Protein AF-A0A199V0U7-F1 (afdb_monomer_lite)

pLDDT: mean 72.61, std 18.56, range [36.34, 95.81]

Organism: Ananas comosus (NCBI:txid4615)

Radius of gyration: 37.14 Å; chains: 1; bounding box: 76×77×86 Å

Sequence (152 aa):
LETVIEVEKQAAKDLIREKRKDRALLALKKKKAQEELLKQVDAWLINVEQQVEINAALGEQLSAEDEEAVLAEFENLETELTLQSLPTIPASSVPAEEGAKLLVEKQPEAESQAEEKEDETLDLPDVPTKIPVAAKDSAAKRTEVLEEPLPA

Structure (mmCIF, N/CA/C/O backbone):
data_AF-A0A199V0U7-F1
#
_entry.id   AF-A0A199V0U7-F1
#
loop_
_atom_site.group_PDB
_atom_site.id
_atom_site.type_symbol
_atom_site.label_atom_id
_atom_site.label_alt_id
_atom_site.label_comp_id
_atom_site.label_asym_id
_atom_site.label_entity_id
_atom_site.label_seq_id
_atom_site.pdbx_PDB_ins_code
_atom_site.Cartn_x
_atom_site.Cartn_y
_atom_site.Cartn_z
_atom_site.occupancy
_atom_site.B_iso_or_equiv
_atom_site.auth_seq_id
_atom_site.auth_comp_id
_atom_site.auth_asym_id
_atom_site.auth_atom_id
_atom_site.pdbx_PDB_model_num
ATOM 1 N N . LEU A 1 1 ? 3.232 -7.709 -10.631 1.00 70.75 1 LEU A N 1
ATOM 2 C CA . LEU A 1 1 ? 4.114 -6.665 -11.209 1.00 70.75 1 LEU A CA 1
ATOM 3 C C . LEU A 1 1 ? 5.562 -7.148 -11.313 1.00 70.75 1 LEU A C 1
ATOM 5 O O . LEU A 1 1 ? 6.167 -6.984 -12.361 1.00 70.75 1 LEU A O 1
ATOM 9 N N . GLU A 1 2 ? 6.093 -7.803 -10.278 1.00 79.44 2 GLU A N 1
ATOM 10 C CA . GLU A 1 2 ? 7.460 -8.361 -10.250 1.00 79.44 2 GLU A CA 1
ATOM 11 C C . GLU A 1 2 ? 7.791 -9.283 -11.435 1.00 79.44 2 GLU A C 1
ATOM 13 O O . GLU A 1 2 ? 8.842 -9.158 -12.060 1.00 79.44 2 GLU A O 1
ATOM 18 N N . THR A 1 3 ? 6.859 -10.155 -11.824 1.00 83.50 3 THR A N 1
ATOM 19 C CA . THR A 1 3 ? 7.013 -11.036 -12.993 1.00 83.50 3 THR A CA 1
ATOM 20 C C . THR A 1 3 ? 7.173 -10.260 -14.304 1.00 83.50 3 THR A C 1
ATOM 22 O O . THR A 1 3 ? 7.968 -10.644 -15.160 1.00 83.50 3 THR A O 1
ATOM 25 N N . VAL A 1 4 ? 6.464 -9.138 -14.456 1.00 79.31 4 VAL A N 1
ATOM 26 C CA . VAL A 1 4 ? 6.559 -8.259 -15.633 1.00 79.31 4 VAL A CA 1
ATOM 27 C C . VAL A 1 4 ? 7.908 -7.537 -15.648 1.00 79.31 4 VAL A C 1
ATOM 29 O O . VAL A 1 4 ? 8.549 -7.473 -16.695 1.00 79.31 4 VAL A O 1
ATOM 32 N N . ILE A 1 5 ? 8.393 -7.093 -14.485 1.00 80.50 5 ILE A N 1
ATOM 33 C CA . ILE A 1 5 ? 9.715 -6.468 -14.318 1.00 80.50 5 ILE A CA 1
ATOM 34 C C . ILE A 1 5 ? 10.842 -7.436 -14.716 1.00 80.50 5 ILE A C 1
ATOM 36 O O . ILE A 1 5 ? 11.783 -7.036 -15.411 1.00 80.50 5 ILE A O 1
ATOM 40 N N . GLU A 1 6 ? 10.754 -8.713 -14.328 1.00 84.94 6 GLU A N 1
ATOM 41 C CA . GLU A 1 6 ? 11.764 -9.723 -14.676 1.00 84.94 6 GLU A CA 1
ATOM 42 C C . GLU A 1 6 ? 11.746 -10.047 -16.183 1.00 84.94 6 GLU A C 1
ATOM 44 O O . GLU A 1 6 ? 12.802 -10.129 -16.820 1.00 84.94 6 GLU A O 1
ATOM 49 N N . VAL A 1 7 ? 10.556 -10.131 -16.790 1.00 88.06 7 VAL A N 1
ATOM 50 C CA . VAL A 1 7 ? 10.394 -10.312 -18.244 1.00 88.06 7 VAL A CA 1
ATOM 51 C C . VAL A 1 7 ? 10.939 -9.108 -19.018 1.00 88.06 7 VAL A C 1
ATOM 53 O O . VAL A 1 7 ? 11.677 -9.287 -19.988 1.00 88.06 7 VAL A O 1
ATOM 56 N N . GLU A 1 8 ? 10.656 -7.878 -18.587 1.00 75.25 8 GLU A N 1
ATOM 57 C CA . GLU A 1 8 ? 11.174 -6.664 -19.230 1.00 75.25 8 GLU A CA 1
ATOM 58 C C . GLU A 1 8 ? 12.697 -6.537 -19.102 1.00 75.25 8 GLU A C 1
ATOM 60 O O . GLU A 1 8 ? 13.374 -6.127 -20.050 1.00 75.25 8 GLU A O 1
ATOM 65 N N . LYS A 1 9 ? 13.264 -6.942 -17.961 1.00 83.69 9 LYS A N 1
ATOM 66 C CA . LYS A 1 9 ? 14.715 -7.021 -17.746 1.00 83.69 9 LYS A CA 1
ATOM 67 C C . LYS A 1 9 ? 15.367 -8.021 -18.699 1.00 83.69 9 LYS A C 1
ATOM 69 O O . LYS A 1 9 ? 16.428 -7.725 -19.252 1.00 83.69 9 LYS A O 1
ATOM 74 N N . GLN A 1 10 ? 14.753 -9.184 -18.906 1.00 83.44 10 GLN A N 1
ATOM 75 C CA . GLN A 1 10 ? 15.272 -10.189 -19.830 1.00 83.44 10 GLN A CA 1
ATOM 76 C C . GLN A 1 10 ? 15.135 -9.736 -21.292 1.00 83.44 10 GLN A C 1
ATOM 78 O O . GLN A 1 10 ? 16.114 -9.774 -22.036 1.00 83.44 10 GLN A O 1
ATOM 83 N N . ALA A 1 11 ? 13.990 -9.162 -21.667 1.00 81.25 11 ALA A N 1
ATOM 84 C CA . ALA A 1 11 ? 13.781 -8.570 -22.987 1.00 81.25 11 ALA A CA 1
ATOM 85 C C . ALA A 1 11 ? 14.794 -7.451 -23.291 1.00 81.25 11 ALA A C 1
ATOM 87 O O . ALA A 1 11 ? 15.330 -7.374 -24.397 1.00 81.25 11 ALA A O 1
ATOM 88 N N . ALA A 1 12 ? 15.119 -6.603 -22.309 1.00 75.31 12 ALA A N 1
ATOM 89 C CA . ALA A 1 12 ? 16.146 -5.576 -22.463 1.00 75.31 12 ALA A CA 1
ATOM 90 C C . ALA A 1 12 ? 17.543 -6.179 -22.707 1.00 75.31 12 ALA A C 1
ATOM 92 O O . ALA A 1 12 ? 18.278 -5.678 -23.559 1.00 75.31 12 ALA A O 1
ATOM 93 N N . LYS A 1 13 ? 17.907 -7.268 -22.011 1.00 83.88 13 LYS A N 1
ATOM 94 C CA . LYS A 1 13 ? 19.183 -7.978 -22.230 1.00 83.88 13 LYS A CA 1
ATOM 95 C C . LYS A 1 13 ? 19.278 -8.562 -23.640 1.00 83.88 13 LYS A C 1
ATOM 97 O O . LYS A 1 13 ? 20.326 -8.445 -24.278 1.00 83.88 13 LYS A O 1
ATOM 102 N N . ASP A 1 14 ? 18.195 -9.145 -24.138 1.00 84.81 14 ASP A N 1
ATOM 103 C CA . ASP A 1 14 ? 18.176 -9.760 -25.466 1.00 84.81 14 ASP A CA 1
ATOM 104 C C . ASP A 1 14 ? 18.198 -8.699 -26.580 1.00 84.81 14 ASP A C 1
ATOM 106 O O . ASP A 1 14 ? 18.963 -8.819 -27.537 1.00 84.81 14 ASP A O 1
ATOM 110 N N . LEU A 1 15 ? 17.524 -7.560 -26.388 1.00 80.38 15 LEU A N 1
ATOM 111 C CA . LEU A 1 15 ? 17.605 -6.413 -27.303 1.00 80.38 15 LEU A CA 1
ATOM 112 C C . LEU A 1 15 ? 19.010 -5.786 -27.374 1.00 80.38 15 LEU A C 1
ATOM 114 O O . LEU A 1 15 ? 19.402 -5.267 -28.424 1.00 80.38 15 LEU A O 1
ATOM 118 N N . ILE A 1 16 ? 19.791 -5.845 -26.289 1.00 78.50 16 ILE A N 1
ATOM 119 C CA . ILE A 1 16 ? 21.201 -5.423 -26.289 1.00 78.50 16 ILE A CA 1
ATOM 120 C C . ILE A 1 16 ? 22.058 -6.400 -27.107 1.00 78.50 16 ILE A C 1
ATOM 122 O O . ILE A 1 16 ? 22.893 -5.944 -27.893 1.00 78.50 16 ILE A O 1
ATOM 126 N N . ARG A 1 17 ? 21.827 -7.718 -26.991 1.00 83.06 17 ARG A N 1
ATOM 127 C CA . ARG A 1 17 ? 22.495 -8.730 -27.838 1.00 83.06 17 ARG A CA 1
ATOM 128 C C . ARG A 1 17 ? 22.165 -8.551 -29.318 1.00 83.06 17 ARG A C 1
ATOM 130 O O . ARG A 1 17 ? 23.056 -8.669 -30.153 1.00 83.06 17 ARG A O 1
ATOM 137 N N . GLU A 1 18 ? 20.926 -8.179 -29.632 1.00 83.69 18 GLU A N 1
ATOM 138 C CA . GLU A 1 18 ? 20.470 -7.868 -30.995 1.00 83.69 18 GLU A CA 1
ATOM 139 C C . GLU A 1 18 ? 20.993 -6.518 -31.537 1.00 83.69 18 GLU A C 1
ATOM 141 O O . GLU A 1 18 ? 20.657 -6.135 -32.656 1.00 83.69 18 GLU A O 1
ATOM 146 N N . LYS A 1 19 ? 21.811 -5.771 -30.775 1.00 80.50 19 LYS A N 1
ATOM 147 C CA . LYS A 1 19 ? 22.300 -4.410 -31.095 1.00 80.50 19 LYS A CA 1
ATOM 148 C C . LYS A 1 19 ? 21.192 -3.353 -31.260 1.00 80.50 19 LYS A C 1
ATOM 150 O O . LYS A 1 19 ? 21.442 -2.269 -31.787 1.00 80.50 19 LYS A O 1
ATOM 155 N N . ARG A 1 20 ? 19.983 -3.599 -30.744 1.00 82.81 20 ARG A N 1
ATOM 156 C CA . ARG A 1 20 ? 18.811 -2.705 -30.839 1.00 82.81 20 ARG A CA 1
ATOM 157 C C . ARG A 1 20 ? 18.706 -1.795 -29.619 1.00 82.81 20 ARG A C 1
ATOM 159 O O . ARG A 1 20 ? 17.757 -1.867 -28.834 1.00 82.81 20 ARG A O 1
ATOM 166 N N . LYS A 1 21 ? 19.707 -0.928 -29.468 1.00 81.12 21 LYS A N 1
ATOM 167 C CA . LYS A 1 21 ? 19.908 -0.077 -28.283 1.00 81.12 21 LYS A CA 1
ATOM 168 C C . LYS A 1 21 ? 18.691 0.788 -27.934 1.00 81.12 21 LYS A C 1
ATOM 170 O O . LYS A 1 21 ? 18.335 0.863 -26.762 1.00 81.12 21 LYS A O 1
ATOM 175 N N . ASP A 1 22 ? 18.000 1.352 -28.923 1.00 84.12 22 ASP A N 1
ATOM 176 C CA . ASP A 1 22 ? 16.840 2.224 -28.677 1.00 84.12 22 ASP A CA 1
ATOM 177 C C . ASP A 1 22 ? 15.661 1.473 -28.047 1.00 84.12 22 ASP A C 1
ATOM 179 O O . ASP A 1 22 ? 14.992 1.981 -27.145 1.00 84.12 22 ASP A O 1
ATOM 183 N N . ARG A 1 23 ? 15.435 0.219 -28.462 1.00 84.00 23 ARG A N 1
ATOM 184 C CA . ARG A 1 23 ? 14.397 -0.631 -27.864 1.00 84.00 23 ARG A CA 1
ATOM 185 C C . ARG A 1 23 ? 14.782 -1.097 -26.466 1.00 84.00 23 ARG A C 1
ATOM 187 O O . ARG A 1 23 ? 13.919 -1.124 -25.593 1.00 84.00 23 ARG A O 1
ATOM 194 N N . ALA A 1 24 ? 16.055 -1.420 -26.239 1.00 83.06 24 ALA A N 1
ATOM 195 C CA . ALA A 1 24 ? 16.544 -1.763 -24.906 1.00 83.06 24 ALA A CA 1
ATOM 196 C C . ALA A 1 24 ? 16.390 -0.586 -23.928 1.00 83.06 24 ALA A C 1
ATOM 198 O O . ALA A 1 24 ? 15.918 -0.771 -22.810 1.00 83.06 24 ALA A O 1
ATOM 199 N N . LEU A 1 25 ? 16.706 0.640 -24.362 1.00 87.31 25 LEU A N 1
ATOM 200 C CA . LEU A 1 25 ? 16.496 1.849 -23.561 1.00 87.31 25 LEU A CA 1
ATOM 201 C C . LEU A 1 25 ? 15.018 2.082 -23.240 1.00 87.31 25 LEU A C 1
ATOM 203 O O . LEU A 1 25 ? 14.690 2.457 -22.115 1.00 87.31 25 LEU A O 1
ATOM 207 N N . LEU A 1 26 ? 14.119 1.846 -24.198 1.00 89.69 26 LEU A N 1
ATOM 208 C CA . LEU A 1 26 ? 12.682 1.953 -23.958 1.00 89.69 26 LEU A CA 1
ATOM 209 C C . LEU A 1 26 ? 12.194 0.909 -22.941 1.00 89.69 26 LEU A C 1
ATOM 211 O O . LEU A 1 26 ? 11.426 1.254 -22.047 1.00 89.69 26 LEU A O 1
ATOM 215 N N . ALA A 1 27 ? 12.668 -0.336 -23.043 1.00 84.19 27 ALA A N 1
ATOM 216 C CA . ALA A 1 27 ? 12.353 -1.396 -22.086 1.00 84.19 27 ALA A CA 1
ATOM 217 C C . ALA A 1 27 ? 12.857 -1.059 -20.672 1.00 84.19 27 ALA A C 1
ATOM 219 O O . ALA A 1 27 ? 12.112 -1.182 -19.708 1.00 84.19 27 ALA A O 1
ATOM 220 N N . LEU A 1 28 ? 14.079 -0.531 -20.539 1.00 88.00 28 LEU A N 1
ATOM 221 C CA . LEU A 1 28 ? 14.618 -0.106 -19.241 1.00 88.00 28 LEU A CA 1
ATOM 222 C C . LEU A 1 28 ? 13.846 1.071 -18.628 1.00 88.00 28 LEU A C 1
ATOM 224 O O . LEU A 1 28 ? 13.653 1.112 -17.414 1.00 88.00 28 LEU A O 1
ATOM 228 N N . LYS A 1 29 ? 13.379 2.023 -19.446 1.00 90.50 29 LYS A N 1
ATOM 229 C CA . LYS A 1 29 ? 12.527 3.128 -18.973 1.00 90.50 29 LYS A CA 1
ATOM 230 C C . LYS A 1 29 ? 11.174 2.625 -18.466 1.00 90.50 29 LYS A C 1
ATOM 232 O O . LYS A 1 29 ? 10.722 3.089 -17.423 1.00 90.50 29 LYS A O 1
ATOM 237 N N . LYS A 1 30 ? 10.554 1.675 -19.177 1.00 90.88 30 LYS A N 1
ATOM 238 C CA . LYS A 1 30 ? 9.304 1.027 -18.746 1.00 90.88 30 LYS A CA 1
ATOM 239 C C . LYS A 1 30 ? 9.490 0.266 -17.437 1.00 90.88 30 LYS A C 1
ATOM 241 O O . LYS A 1 30 ? 8.732 0.513 -16.504 1.00 90.88 30 LYS A O 1
ATOM 246 N N . LYS A 1 31 ? 10.569 -0.514 -17.333 1.00 90.38 31 LYS A N 1
ATOM 247 C CA . LYS A 1 31 ? 10.947 -1.217 -16.107 1.00 90.38 31 LYS A CA 1
ATOM 248 C C . LYS A 1 31 ? 11.068 -0.257 -14.925 1.00 90.38 31 LYS A C 1
ATOM 250 O O . LYS A 1 31 ? 10.462 -0.492 -13.890 1.00 90.38 31 LYS A O 1
ATOM 255 N N . LYS A 1 32 ? 11.787 0.859 -15.092 1.00 91.50 32 LYS A N 1
ATOM 256 C CA . LYS A 1 32 ? 11.946 1.862 -14.028 1.00 91.50 32 LYS A CA 1
ATOM 257 C C . LYS A 1 32 ? 10.606 2.461 -13.582 1.00 91.50 32 LYS A C 1
ATOM 259 O O . LYS A 1 32 ? 10.405 2.673 -12.393 1.00 91.50 32 LYS A O 1
ATOM 264 N N . ALA A 1 33 ? 9.699 2.744 -14.518 1.00 91.06 33 ALA A N 1
ATOM 265 C CA . ALA A 1 33 ? 8.371 3.260 -14.187 1.00 91.06 33 ALA A CA 1
ATOM 266 C C . ALA A 1 33 ? 7.516 2.220 -13.441 1.00 91.06 33 ALA A C 1
ATOM 268 O O . ALA A 1 33 ? 6.813 2.573 -12.501 1.00 91.06 33 ALA A O 1
ATOM 269 N N . GLN A 1 34 ? 7.604 0.944 -13.824 1.00 91.88 34 GLN A N 1
ATOM 270 C CA . GLN A 1 34 ? 6.911 -0.145 -13.128 1.00 91.88 34 GLN A CA 1
ATOM 271 C C . GLN A 1 34 ? 7.483 -0.409 -11.735 1.00 91.88 34 GLN A C 1
ATOM 273 O O . GLN A 1 34 ? 6.714 -0.653 -10.816 1.00 91.88 34 GLN A O 1
ATOM 278 N N . GLU A 1 35 ? 8.803 -0.325 -11.558 1.00 91.62 35 GLU A N 1
ATOM 279 C CA . GLU A 1 35 ? 9.443 -0.413 -10.238 1.00 91.62 35 GLU A CA 1
ATOM 280 C C . GLU A 1 35 ? 8.995 0.727 -9.318 1.00 91.62 35 GLU A C 1
ATOM 282 O O . GLU A 1 35 ? 8.784 0.511 -8.131 1.00 91.62 35 GLU A O 1
ATOM 287 N N . GLU A 1 36 ? 8.819 1.934 -9.854 1.00 94.06 36 GLU A N 1
ATOM 288 C CA . GLU A 1 36 ? 8.314 3.058 -9.065 1.00 94.06 36 GLU A CA 1
ATOM 289 C C . GLU A 1 36 ? 6.834 2.890 -8.700 1.00 94.06 36 GLU A C 1
ATOM 291 O O . GLU A 1 36 ? 6.451 3.140 -7.560 1.00 94.06 36 GLU A O 1
ATOM 296 N N . LEU A 1 37 ? 6.015 2.399 -9.634 1.00 94.88 37 LEU A N 1
ATOM 297 C CA . LEU A 1 37 ? 4.623 2.056 -9.350 1.00 94.88 37 LEU A CA 1
ATOM 298 C C . LEU A 1 37 ? 4.518 0.949 -8.292 1.00 94.88 37 LEU A C 1
ATOM 300 O O . LEU A 1 37 ? 3.651 1.026 -7.429 1.00 94.88 37 LEU A O 1
ATOM 304 N N . LEU A 1 38 ? 5.404 -0.052 -8.330 1.00 93.31 38 LEU A N 1
ATOM 305 C CA . LEU A 1 38 ? 5.428 -1.127 -7.337 1.00 93.31 38 LEU A CA 1
ATOM 306 C C . LEU A 1 38 ? 5.623 -0.573 -5.924 1.00 93.31 38 LEU A C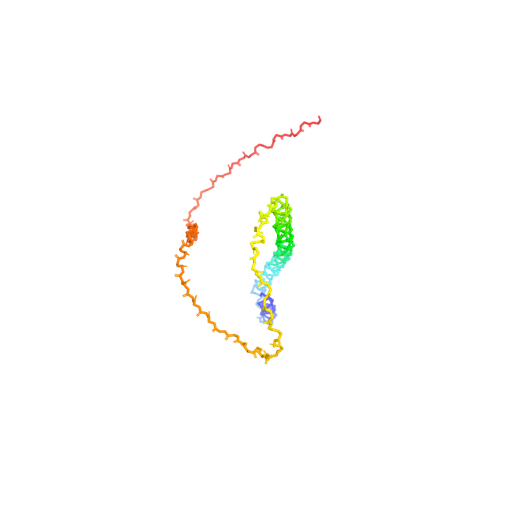 1
ATOM 308 O O . LEU A 1 38 ? 4.831 -0.887 -5.050 1.00 93.31 38 LEU A O 1
ATOM 312 N N . LYS A 1 39 ? 6.579 0.343 -5.729 1.00 94.56 39 LYS A N 1
ATOM 313 C CA . LYS A 1 39 ? 6.792 0.983 -4.420 1.00 94.56 39 LYS A CA 1
ATOM 314 C C . LYS A 1 39 ? 5.569 1.747 -3.922 1.00 94.56 39 LYS A C 1
ATOM 316 O O . LYS A 1 39 ? 5.317 1.781 -2.723 1.00 94.56 39 LYS A O 1
ATOM 321 N N . GLN A 1 40 ? 4.840 2.406 -4.823 1.00 93.75 40 GLN A N 1
ATOM 322 C CA . GLN A 1 40 ? 3.610 3.108 -4.454 1.00 93.75 40 GLN A CA 1
ATOM 323 C C . GLN A 1 40 ? 2.536 2.119 -4.004 1.00 93.75 40 GLN A C 1
ATOM 325 O O . GLN A 1 40 ? 1.884 2.360 -2.994 1.00 93.75 40 GLN A O 1
ATOM 330 N N . VAL A 1 41 ? 2.394 0.997 -4.716 1.00 94.81 41 VAL A N 1
ATOM 331 C CA . VAL A 1 41 ? 1.490 -0.090 -4.323 1.00 94.81 41 VAL A CA 1
ATOM 332 C C . VAL A 1 41 ? 1.899 -0.677 -2.972 1.00 94.81 41 VAL A C 1
ATOM 334 O O . VAL A 1 41 ? 1.030 -0.841 -2.125 1.00 94.81 41 VAL A O 1
ATOM 337 N N . ASP A 1 42 ? 3.189 -0.913 -2.731 1.00 94.00 42 ASP A N 1
ATOM 338 C CA . ASP A 1 42 ? 3.687 -1.426 -1.448 1.00 94.00 42 ASP A CA 1
ATOM 339 C C . ASP A 1 42 ? 3.373 -0.455 -0.298 1.00 94.00 42 ASP A C 1
ATOM 341 O O . ASP A 1 42 ? 2.878 -0.861 0.749 1.00 94.00 42 ASP A O 1
ATOM 345 N N . ALA A 1 43 ? 3.586 0.849 -0.506 1.00 95.81 43 ALA A N 1
ATOM 346 C CA . ALA A 1 43 ? 3.233 1.868 0.480 1.00 95.81 43 ALA A CA 1
ATOM 347 C C . ALA A 1 43 ? 1.720 1.914 0.751 1.00 95.81 43 ALA A C 1
ATOM 349 O O . ALA A 1 43 ? 1.294 2.088 1.891 1.00 95.81 43 ALA A O 1
ATOM 350 N N . TRP A 1 44 ? 0.896 1.754 -0.287 1.00 94.94 44 TRP A N 1
ATOM 351 C CA . TRP A 1 44 ? -0.557 1.700 -0.129 1.00 94.94 44 TRP A CA 1
ATOM 352 C C . TRP A 1 44 ? -1.000 0.444 0.613 1.00 94.94 44 TRP A C 1
ATOM 354 O O . TRP A 1 44 ? -1.905 0.527 1.434 1.00 94.94 44 TRP A O 1
ATOM 364 N N . LEU A 1 45 ? -0.359 -0.694 0.353 1.00 94.44 45 LEU A N 1
ATOM 365 C CA . LEU A 1 45 ? -0.661 -1.959 1.010 1.00 94.44 45 LEU A CA 1
ATOM 366 C C . LEU A 1 45 ? -0.387 -1.872 2.515 1.00 94.44 45 LEU A C 1
ATOM 368 O O . LEU A 1 45 ? -1.269 -2.206 3.297 1.00 94.44 45 LEU A O 1
ATOM 372 N N . ILE A 1 46 ? 0.749 -1.286 2.909 1.00 94.69 46 ILE A N 1
ATOM 373 C CA . ILE A 1 46 ? 1.066 -1.006 4.319 1.00 94.69 46 ILE A CA 1
ATOM 374 C C . ILE A 1 46 ? 0.000 -0.106 4.960 1.00 94.69 46 ILE A C 1
ATOM 376 O O . ILE A 1 46 ? -0.465 -0.383 6.061 1.00 94.69 46 ILE A O 1
ATOM 380 N N . ASN A 1 47 ? -0.418 0.963 4.278 1.00 95.00 47 ASN A N 1
ATOM 381 C CA . ASN A 1 47 ? -1.441 1.865 4.814 1.00 95.00 47 ASN A CA 1
ATOM 382 C C . ASN A 1 47 ? -2.799 1.164 4.985 1.00 95.00 47 ASN A C 1
ATOM 384 O O . ASN A 1 47 ? -3.508 1.415 5.956 1.00 95.00 47 ASN A O 1
ATOM 388 N N . VAL A 1 48 ? -3.175 0.299 4.039 1.00 95.31 48 VAL A N 1
ATOM 389 C CA . VAL A 1 48 ? -4.414 -0.485 4.121 1.00 95.31 48 VAL A CA 1
ATOM 390 C C . VAL A 1 48 ? -4.340 -1.485 5.271 1.00 95.31 48 VAL A C 1
ATOM 392 O O . VAL A 1 48 ? -5.297 -1.579 6.033 1.00 95.31 48 VAL A O 1
ATOM 395 N N . GLU A 1 49 ? -3.220 -2.189 5.435 1.00 93.19 49 GLU A N 1
ATOM 396 C CA . GLU A 1 49 ? -3.004 -3.109 6.558 1.00 93.19 49 GLU A CA 1
ATOM 397 C C . GLU A 1 49 ? -3.122 -2.385 7.906 1.00 93.19 49 GLU A C 1
ATOM 399 O O . GLU A 1 49 ? -3.888 -2.820 8.762 1.00 93.19 49 GLU A O 1
ATOM 404 N N . GLN A 1 50 ? -2.487 -1.219 8.058 1.00 94.25 50 GLN A N 1
ATOM 405 C CA . GLN A 1 50 ? -2.624 -0.391 9.263 1.00 94.25 50 GLN A CA 1
ATOM 406 C C . GLN A 1 50 ? -4.075 0.035 9.523 1.00 94.25 50 GLN A C 1
ATOM 408 O O . GLN A 1 50 ? -4.536 0.019 10.663 1.00 94.25 50 GLN A O 1
ATOM 413 N N . GLN A 1 51 ? -4.828 0.396 8.479 1.00 92.50 51 GLN A N 1
ATOM 414 C CA . GLN A 1 51 ? -6.240 0.747 8.639 1.00 92.50 51 GLN A CA 1
ATOM 415 C C . GLN A 1 51 ? -7.085 -0.454 9.084 1.00 92.50 51 GLN A C 1
ATOM 417 O O . GLN A 1 51 ? -8.020 -0.286 9.866 1.00 92.50 51 GLN A O 1
ATOM 422 N N . VAL A 1 52 ? -6.773 -1.660 8.601 1.00 93.38 52 VAL A N 1
ATOM 423 C CA . VAL A 1 52 ? -7.446 -2.893 9.033 1.00 93.38 52 VAL A CA 1
ATOM 424 C C . VAL A 1 52 ? -7.164 -3.172 10.507 1.00 93.38 52 VAL A C 1
ATOM 426 O O . VAL A 1 52 ? -8.102 -3.475 11.238 1.00 93.38 52 VAL A O 1
ATOM 429 N N . GLU A 1 53 ? -5.918 -3.014 10.958 1.00 92.25 53 GLU A N 1
ATOM 430 C CA . GLU A 1 53 ? -5.551 -3.163 12.374 1.00 92.25 53 GLU A CA 1
ATOM 431 C C . GLU A 1 53 ? -6.311 -2.174 13.269 1.00 92.25 53 GLU A C 1
ATOM 433 O O . GLU A 1 53 ? -6.878 -2.570 14.287 1.00 92.25 53 GLU A O 1
ATOM 438 N N . ILE A 1 54 ? -6.396 -0.903 12.862 1.00 91.81 54 ILE A N 1
ATOM 439 C CA . ILE A 1 54 ? -7.166 0.122 13.584 1.00 91.81 54 ILE A CA 1
ATOM 440 C C . ILE A 1 54 ? -8.649 -0.253 13.652 1.00 91.81 54 ILE A C 1
ATOM 442 O O . ILE A 1 54 ? -9.257 -0.177 14.717 1.00 91.81 54 ILE A O 1
ATOM 446 N N . ASN A 1 55 ? -9.243 -0.663 12.530 1.00 90.12 55 ASN A N 1
ATOM 447 C CA . ASN A 1 55 ? -10.658 -1.031 12.487 1.00 90.12 55 ASN A CA 1
ATOM 448 C C . ASN A 1 55 ? -10.955 -2.268 13.343 1.00 90.12 55 ASN A C 1
ATOM 450 O O . ASN A 1 55 ? -12.010 -2.328 13.967 1.00 90.12 55 ASN A O 1
ATOM 454 N N . ALA A 1 56 ? -10.037 -3.236 13.381 1.00 92.81 56 ALA A N 1
ATOM 455 C CA . ALA A 1 56 ? -10.159 -4.407 14.239 1.00 92.81 56 ALA A CA 1
ATOM 456 C C . ALA A 1 56 ? -10.138 -4.013 15.723 1.00 92.81 56 ALA A C 1
ATOM 458 O O . ALA A 1 56 ? -11.032 -4.416 16.460 1.00 92.81 56 ALA A O 1
ATOM 459 N N . ALA A 1 57 ? -9.186 -3.167 16.134 1.00 87.50 57 ALA A N 1
ATOM 460 C CA . ALA A 1 57 ? -9.101 -2.678 17.510 1.00 87.50 57 ALA A CA 1
ATOM 461 C C . ALA A 1 57 ? -10.347 -1.874 17.923 1.00 87.50 57 ALA A C 1
ATOM 463 O O . ALA A 1 57 ? -10.897 -2.090 18.999 1.00 87.50 57 ALA A O 1
ATOM 464 N N . LEU A 1 58 ? -10.835 -0.983 17.053 1.00 87.19 58 LEU A N 1
ATOM 465 C CA . LEU A 1 58 ? -12.054 -0.214 17.317 1.00 87.19 58 LEU A CA 1
ATOM 466 C C . LEU A 1 58 ? -13.300 -1.105 17.388 1.00 87.19 58 LEU A C 1
ATOM 468 O O . LEU A 1 58 ? -14.162 -0.858 18.221 1.00 87.19 58 LEU A O 1
ATOM 472 N N . GLY A 1 59 ? -13.399 -2.128 16.534 1.00 87.50 59 GLY A N 1
ATOM 473 C CA . GLY A 1 59 ? -14.507 -3.083 16.567 1.00 87.50 59 GLY A CA 1
ATOM 474 C C . GLY A 1 59 ? -14.524 -3.933 17.839 1.00 87.50 59 GLY A C 1
ATOM 475 O O . GLY A 1 59 ? -15.594 -4.166 18.390 1.00 87.50 59 GLY A O 1
ATOM 476 N N . GLU A 1 60 ? -13.353 -4.356 18.325 1.00 86.19 60 GLU A N 1
ATOM 477 C CA . GLU A 1 60 ? -13.218 -5.085 19.592 1.00 86.19 60 GLU A CA 1
ATOM 478 C C . GLU A 1 60 ? -13.641 -4.225 20.788 1.00 86.19 60 GLU A C 1
ATOM 480 O O . GLU A 1 60 ? -14.473 -4.658 21.581 1.00 86.19 60 GLU A O 1
ATOM 485 N N . GLN A 1 61 ? -13.116 -2.998 20.891 1.00 82.00 61 GLN A N 1
ATOM 486 C CA . GLN A 1 61 ? -13.460 -2.087 21.985 1.00 82.00 61 GLN A CA 1
ATOM 487 C C . GLN A 1 61 ? -14.948 -1.730 21.981 1.00 82.00 61 GLN A C 1
ATOM 489 O O . GLN A 1 61 ? -15.614 -1.921 22.989 1.00 82.00 61 GLN A O 1
ATOM 494 N N . LEU A 1 62 ? -15.498 -1.312 20.833 1.00 79.44 62 LEU A N 1
ATOM 495 C CA . LEU A 1 62 ? -16.913 -0.942 20.739 1.00 79.44 62 LEU A CA 1
ATOM 496 C C . LEU A 1 62 ? -17.832 -2.104 21.152 1.00 79.44 62 LEU A C 1
ATOM 498 O O . LEU A 1 62 ? -18.773 -1.887 21.902 1.00 79.44 62 LEU A O 1
ATOM 502 N N . SER A 1 63 ? -17.518 -3.338 20.733 1.00 85.94 63 SER A N 1
ATOM 503 C CA . SER A 1 63 ? -18.268 -4.531 21.150 1.00 85.94 63 SER A CA 1
ATOM 504 C C . SER A 1 63 ? -18.169 -4.781 22.656 1.00 85.94 63 SER A C 1
ATOM 506 O O . SER A 1 63 ? -19.176 -5.083 23.286 1.00 85.94 63 SER A O 1
ATOM 508 N N . ALA A 1 64 ? -16.973 -4.662 23.241 1.00 88.75 64 ALA A N 1
ATOM 509 C CA . ALA A 1 64 ? -16.764 -4.901 24.667 1.00 88.75 64 ALA A CA 1
ATOM 510 C C . ALA A 1 64 ? -17.448 -3.838 25.544 1.00 88.75 64 ALA A C 1
ATOM 512 O O . ALA A 1 64 ? -18.095 -4.186 26.530 1.00 88.75 64 ALA A O 1
ATOM 513 N N . GLU A 1 65 ? -17.337 -2.559 25.177 1.00 87.19 65 GLU A N 1
ATOM 514 C CA . GLU A 1 65 ? -18.020 -1.465 25.872 1.00 87.19 65 GLU A CA 1
ATOM 515 C C . GLU A 1 65 ? -19.553 -1.574 25.745 1.00 87.19 65 GLU A C 1
ATOM 517 O O . GLU A 1 65 ? -20.259 -1.363 26.734 1.00 87.19 65 GLU A O 1
ATOM 522 N N . ASP A 1 66 ? -20.081 -1.940 24.570 1.00 90.38 66 ASP A N 1
ATOM 523 C CA . ASP A 1 66 ? -21.522 -2.146 24.370 1.00 90.38 66 ASP A CA 1
ATOM 524 C C . ASP A 1 66 ? -22.046 -3.338 25.202 1.00 90.38 66 ASP A C 1
ATOM 526 O O . ASP A 1 66 ? -23.110 -3.248 25.819 1.00 90.38 66 ASP A O 1
ATOM 530 N N . GLU A 1 67 ? -21.294 -4.443 25.280 1.00 89.31 67 GLU A N 1
ATOM 531 C CA . GLU A 1 67 ? -21.630 -5.598 26.128 1.00 89.31 67 GLU A CA 1
ATOM 532 C C . GLU A 1 67 ? -21.608 -5.249 27.628 1.00 89.31 67 GLU A C 1
ATOM 534 O O . GLU A 1 67 ? -22.524 -5.631 28.362 1.00 89.31 67 GLU A O 1
ATOM 539 N N . GLU A 1 68 ? -20.608 -4.494 28.098 1.00 88.50 68 GLU A N 1
ATOM 540 C CA . GLU A 1 68 ? -20.528 -4.034 29.492 1.00 88.50 68 GLU A CA 1
ATOM 541 C C . GLU A 1 68 ? -21.701 -3.111 29.851 1.00 88.50 68 GLU A C 1
ATOM 543 O O . GLU A 1 68 ? -22.295 -3.257 30.922 1.00 88.50 68 GLU A O 1
ATOM 548 N N . ALA A 1 69 ? -22.084 -2.204 28.947 1.00 91.56 69 ALA A N 1
ATOM 549 C CA . ALA A 1 69 ? -23.232 -1.326 29.145 1.00 91.56 69 ALA A CA 1
ATOM 550 C C . ALA A 1 69 ? -24.540 -2.121 29.305 1.00 91.56 69 ALA A C 1
ATOM 552 O O . ALA A 1 69 ? -25.316 -1.850 30.224 1.00 91.56 69 ALA A O 1
ATOM 553 N N . VAL A 1 70 ? -24.755 -3.144 28.470 1.00 90.88 70 VAL A N 1
ATOM 554 C CA . VAL A 1 70 ? -25.922 -4.038 28.574 1.00 90.88 70 VAL A CA 1
ATOM 555 C C . VAL A 1 70 ? -25.924 -4.807 29.900 1.00 90.88 70 VAL A C 1
ATOM 557 O O . VAL A 1 70 ? -26.971 -4.921 30.541 1.00 90.88 70 VAL A O 1
ATOM 560 N N . LEU A 1 71 ? -24.771 -5.315 30.345 1.00 91.75 71 LEU A N 1
ATOM 561 C CA . LEU A 1 71 ? -24.658 -6.022 31.627 1.00 91.75 71 LEU A CA 1
ATOM 562 C C . LEU A 1 71 ? -24.958 -5.104 32.815 1.00 91.75 71 LEU A C 1
ATOM 564 O O . LEU A 1 71 ? -25.710 -5.490 33.709 1.00 91.75 71 LEU A O 1
ATOM 568 N N . ALA A 1 72 ? -24.428 -3.882 32.807 1.00 93.50 72 ALA A N 1
ATOM 569 C CA . ALA A 1 72 ? -24.680 -2.903 33.858 1.00 93.50 72 ALA A CA 1
ATOM 570 C C . ALA A 1 72 ? -26.162 -2.499 33.928 1.00 93.50 72 ALA A C 1
ATOM 572 O O . ALA A 1 72 ? -26.719 -2.357 35.020 1.00 93.50 72 ALA A O 1
ATOM 573 N N . GLU A 1 73 ? -26.827 -2.344 32.778 1.00 92.56 73 GLU A N 1
ATOM 574 C CA . GLU A 1 73 ? -28.275 -2.134 32.740 1.00 92.56 73 GLU A CA 1
ATOM 575 C C . GLU A 1 73 ? -29.022 -3.328 33.340 1.00 92.56 73 GLU A C 1
ATOM 577 O O . GLU A 1 73 ? -29.911 -3.130 34.169 1.00 92.56 73 GLU A O 1
ATOM 582 N N . PHE A 1 74 ? -28.637 -4.560 32.998 1.00 92.88 74 PHE A N 1
ATOM 583 C CA . PHE A 1 74 ? -29.275 -5.763 33.532 1.00 92.88 74 PHE A CA 1
ATOM 584 C C . PHE A 1 74 ? -29.126 -5.876 35.052 1.00 92.88 74 PHE A C 1
ATOM 586 O O . PHE A 1 74 ? -30.115 -6.102 35.746 1.00 92.88 74 PHE A O 1
ATOM 593 N N . GLU A 1 75 ? -27.925 -5.641 35.584 1.00 91.88 75 GLU A N 1
ATOM 594 C CA . GLU A 1 75 ? -27.692 -5.595 37.030 1.00 91.88 75 GLU A CA 1
ATOM 595 C C . GLU A 1 75 ? -28.571 -4.529 37.695 1.00 91.88 75 GLU A C 1
ATOM 597 O O . GLU A 1 75 ? -29.227 -4.794 38.704 1.00 91.88 75 GLU A O 1
ATOM 602 N N . ASN A 1 76 ? -28.658 -3.333 37.108 1.00 91.31 76 ASN A N 1
ATOM 603 C CA . ASN A 1 76 ? -29.530 -2.282 37.618 1.00 91.31 76 ASN A CA 1
ATOM 604 C C . ASN A 1 76 ? -31.012 -2.715 37.615 1.00 91.31 76 ASN A C 1
ATOM 606 O O . ASN A 1 76 ? -31.696 -2.546 38.626 1.00 91.31 76 ASN A O 1
ATOM 610 N N . LEU A 1 77 ? -31.495 -3.345 36.540 1.00 90.25 77 LEU A N 1
ATOM 611 C CA . LEU A 1 77 ? -32.848 -3.909 36.455 1.00 90.25 77 LEU A CA 1
ATOM 612 C C . LEU A 1 77 ? -33.097 -5.020 37.493 1.00 90.25 77 LEU A C 1
ATOM 614 O O . LEU A 1 77 ? -34.166 -5.052 38.105 1.00 90.25 77 LEU A O 1
ATOM 618 N N . GLU A 1 78 ? -32.130 -5.906 37.748 1.00 86.25 78 GLU A N 1
ATOM 619 C CA . GLU A 1 78 ? -32.223 -6.916 38.811 1.00 86.25 78 GLU A CA 1
ATOM 620 C C . GLU A 1 78 ? -32.321 -6.268 40.199 1.00 86.25 78 GLU A C 1
ATOM 622 O O . GLU A 1 78 ? -33.135 -6.681 41.036 1.00 86.25 78 GLU A O 1
ATOM 627 N N . THR A 1 79 ? -31.536 -5.216 40.455 1.00 88.00 79 THR A N 1
ATOM 628 C CA . THR A 1 79 ? -31.655 -4.463 41.710 1.00 88.00 79 THR A CA 1
ATOM 629 C C . THR A 1 79 ? -33.015 -3.772 41.830 1.00 88.00 79 THR A C 1
ATOM 631 O O . THR A 1 79 ? -33.625 -3.815 42.897 1.00 88.00 79 THR A O 1
ATOM 634 N N . GLU A 1 80 ? -33.556 -3.209 40.747 1.00 84.56 80 GLU A N 1
ATOM 635 C CA . GLU A 1 80 ? -34.888 -2.599 40.753 1.00 84.56 80 GLU A CA 1
ATOM 636 C C . GLU A 1 80 ? -35.989 -3.641 41.024 1.00 84.56 80 GLU A C 1
ATOM 638 O O . GLU A 1 80 ? -36.867 -3.412 41.862 1.00 84.56 80 GLU A O 1
ATOM 643 N N . LEU A 1 81 ? -35.909 -4.819 40.394 1.00 79.31 81 LEU A N 1
ATOM 644 C CA . LEU A 1 81 ? -36.859 -5.919 40.584 1.00 79.31 81 LEU A CA 1
ATOM 645 C C . LEU A 1 81 ? -36.809 -6.489 42.009 1.00 79.31 81 LEU A C 1
ATOM 647 O O . LEU A 1 81 ? -37.842 -6.812 42.587 1.00 79.31 81 LEU A O 1
ATOM 651 N N . THR A 1 82 ? -35.621 -6.616 42.601 1.00 72.50 82 THR A N 1
ATOM 652 C CA . THR A 1 82 ? -35.479 -7.111 43.982 1.00 72.50 82 THR A CA 1
ATOM 653 C C . THR A 1 82 ? -35.960 -6.097 45.023 1.00 72.50 82 THR A C 1
ATOM 655 O O . THR A 1 82 ? -36.506 -6.495 46.057 1.00 72.50 82 THR A O 1
ATOM 658 N N . LEU A 1 83 ? -35.826 -4.793 44.752 1.00 68.94 83 LEU A N 1
ATOM 659 C CA . LEU A 1 83 ? -36.407 -3.730 45.579 1.00 68.94 83 LEU A CA 1
ATOM 660 C C . LEU A 1 83 ? -37.937 -3.683 45.456 1.00 68.94 83 LEU A C 1
ATOM 662 O O . LEU A 1 83 ? -38.624 -3.457 46.457 1.00 68.94 83 LEU A O 1
ATOM 666 N N . GLN A 1 84 ? -38.485 -3.956 44.268 1.00 63.81 84 GLN A N 1
ATOM 667 C CA . GLN A 1 84 ? -39.909 -4.227 44.069 1.00 63.81 84 GLN A CA 1
ATOM 668 C C . GLN A 1 84 ? -40.251 -5.637 44.559 1.00 63.81 84 GLN A C 1
ATOM 670 O O . GLN A 1 84 ? -40.504 -6.554 43.784 1.00 63.81 84 GLN A O 1
ATOM 675 N N . SER A 1 85 ? -40.268 -5.817 45.880 1.00 66.12 85 SER A N 1
ATOM 676 C CA . SER A 1 85 ? -40.621 -7.082 46.525 1.00 66.12 85 SER A CA 1
ATOM 677 C C . SER A 1 85 ? -41.893 -7.668 45.900 1.00 66.12 85 SER A C 1
ATOM 679 O O . SER A 1 85 ? -42.985 -7.118 46.070 1.00 66.12 85 SER A O 1
ATOM 681 N N . LEU A 1 86 ? -41.755 -8.781 45.172 1.00 65.31 86 LEU A N 1
ATOM 682 C CA . LEU A 1 86 ? -42.899 -9.523 44.652 1.00 65.31 86 LEU A CA 1
ATOM 683 C C . LEU A 1 86 ? -43.816 -9.867 45.836 1.00 65.31 86 LEU A C 1
ATOM 685 O O . LEU A 1 86 ? -43.326 -10.350 46.862 1.00 65.31 86 LEU A O 1
ATOM 689 N N . PRO A 1 87 ? -45.130 -9.598 45.747 1.00 68.12 87 PRO A N 1
ATOM 690 C CA . PRO A 1 87 ? -46.036 -9.842 46.856 1.00 68.12 87 PRO A CA 1
ATOM 691 C C . PRO A 1 87 ? -45.965 -11.316 47.256 1.00 68.12 87 PRO A C 1
ATOM 693 O O . PRO A 1 87 ? -46.167 -12.205 46.428 1.00 68.12 87 PRO A O 1
ATOM 696 N N . THR A 1 88 ? -45.686 -11.580 48.533 1.00 69.75 88 THR A N 1
ATOM 697 C CA . THR A 1 88 ? -45.739 -12.931 49.090 1.00 69.75 88 THR A CA 1
ATOM 698 C C . THR A 1 88 ? -47.141 -13.478 48.868 1.00 69.75 88 THR A C 1
ATOM 700 O O . THR A 1 88 ? -48.103 -13.007 49.480 1.00 69.75 88 THR A O 1
ATOM 703 N N . ILE A 1 89 ? -47.261 -14.473 47.987 1.00 60.03 89 ILE A N 1
ATOM 704 C CA . ILE A 1 89 ? -48.475 -15.279 47.868 1.00 60.03 89 ILE A CA 1
ATOM 705 C C . ILE A 1 89 ? -48.837 -15.770 49.274 1.00 60.03 89 ILE A C 1
ATOM 707 O O . ILE A 1 89 ? -47.995 -16.389 49.932 1.00 60.03 89 ILE A O 1
ATOM 711 N N . PRO A 1 90 ? -50.046 -15.479 49.784 1.00 56.72 90 PRO A N 1
ATOM 712 C CA . PRO A 1 90 ? -50.436 -15.964 51.092 1.00 56.72 90 PRO A CA 1
A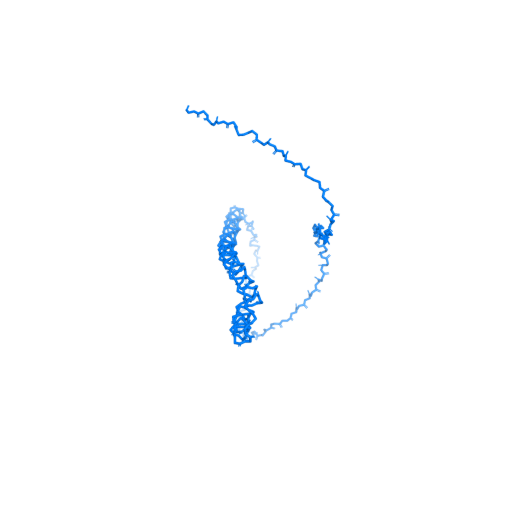TOM 713 C C . PRO A 1 90 ? -50.385 -17.489 51.053 1.00 56.72 90 PRO A C 1
ATOM 715 O O . PRO A 1 90 ? -51.022 -18.112 50.201 1.00 56.72 90 PRO A O 1
ATOM 718 N N . ALA A 1 91 ? -49.624 -18.083 51.974 1.00 57.34 91 ALA A N 1
ATOM 719 C CA . ALA A 1 91 ? -49.692 -19.503 52.271 1.00 57.34 91 ALA A CA 1
ATOM 720 C C . ALA A 1 91 ? -51.097 -19.798 52.816 1.00 57.34 91 ALA A C 1
ATOM 722 O O . ALA A 1 91 ? -51.333 -19.821 54.023 1.00 57.34 91 ALA A O 1
ATOM 723 N N . SER A 1 92 ? -52.057 -19.946 51.903 1.00 53.59 92 SER A N 1
ATOM 724 C CA . SER A 1 92 ? -53.353 -20.521 52.202 1.00 53.59 92 SER A C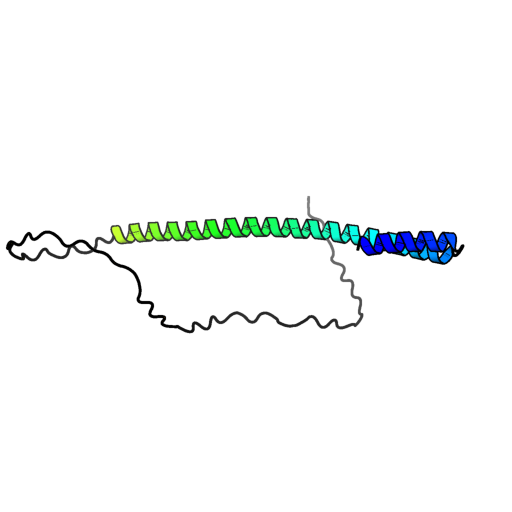A 1
ATOM 725 C C . SER A 1 92 ? -53.076 -21.935 52.678 1.00 53.59 92 SER A C 1
ATOM 727 O O . SER A 1 92 ? -52.459 -22.731 51.970 1.00 53.59 92 SER A O 1
ATOM 729 N N . SER A 1 93 ? -53.459 -22.198 53.920 1.00 52.28 93 SER A N 1
ATOM 730 C CA . SER A 1 93 ? -53.354 -23.480 54.593 1.00 52.28 93 SER A CA 1
ATOM 731 C C . SER A 1 93 ? -53.945 -24.602 53.736 1.00 52.28 93 SER A C 1
ATOM 733 O O . SER A 1 93 ? -55.146 -24.867 53.787 1.00 52.28 93 SER A O 1
ATOM 735 N N . VAL A 1 94 ? -53.103 -25.284 52.968 1.00 46.00 94 VAL A N 1
ATOM 736 C CA . VAL A 1 94 ? -53.367 -26.659 52.554 1.00 46.00 94 VAL A CA 1
ATOM 737 C C . VAL A 1 94 ? -52.946 -27.559 53.716 1.00 46.00 94 VAL A C 1
ATOM 739 O O . VAL A 1 94 ? -51.796 -27.471 54.159 1.00 46.00 94 VAL A O 1
ATOM 742 N N . PRO A 1 95 ? -53.864 -28.364 54.282 1.00 44.91 95 PRO A N 1
ATOM 743 C CA . PRO A 1 95 ? -53.522 -29.271 55.361 1.00 44.91 95 PRO A CA 1
ATOM 744 C C . PRO A 1 95 ? -52.546 -30.321 54.832 1.00 44.91 95 PRO A C 1
ATOM 746 O O . PRO A 1 95 ? -52.691 -30.834 53.723 1.00 44.91 95 PRO A O 1
ATOM 749 N N . ALA A 1 96 ? -51.533 -30.601 55.642 1.00 53.84 96 ALA A N 1
ATOM 750 C CA . ALA A 1 96 ? -50.569 -31.654 55.406 1.00 53.84 96 ALA A CA 1
ATOM 751 C C . ALA A 1 96 ? -51.274 -33.017 55.379 1.00 53.84 96 ALA A C 1
ATOM 753 O O . ALA A 1 96 ? -51.704 -33.492 56.425 1.00 53.84 96 ALA A O 1
ATOM 754 N N . GLU A 1 97 ? -51.324 -33.665 54.217 1.00 43.56 97 GLU A N 1
ATOM 755 C CA . GLU A 1 97 ? -51.384 -35.124 54.136 1.00 43.56 97 GLU A CA 1
ATOM 756 C C . GLU A 1 97 ? -50.276 -35.632 53.207 1.00 43.56 97 GLU A C 1
ATOM 758 O O . GLU A 1 97 ? -50.286 -35.448 51.994 1.00 43.56 97 GLU A O 1
ATOM 763 N N . GLU A 1 98 ? -49.247 -36.163 53.868 1.00 48.62 98 GLU A N 1
ATOM 764 C CA . GLU A 1 98 ? -48.725 -37.516 53.677 1.00 48.62 98 GLU A CA 1
ATOM 765 C C . GLU A 1 98 ? -48.562 -38.029 52.234 1.00 48.62 98 GLU A C 1
ATOM 767 O O . GLU A 1 98 ? -49.516 -38.383 51.548 1.00 48.62 98 GLU A O 1
ATOM 772 N N . GLY A 1 99 ? -47.307 -38.192 51.801 1.00 36.34 99 GLY A N 1
ATOM 773 C CA . GLY A 1 99 ? -47.036 -38.896 50.549 1.00 36.34 99 GLY A CA 1
ATOM 774 C C . GLY A 1 99 ? -45.599 -38.849 50.055 1.00 36.34 99 GLY A C 1
ATOM 775 O O . GLY A 1 99 ? -45.358 -38.518 48.900 1.00 36.34 99 GLY A O 1
ATOM 776 N N . ALA A 1 100 ? -44.625 -39.206 50.893 1.00 43.84 100 ALA A N 1
ATOM 777 C CA . ALA A 1 100 ? -43.288 -39.514 50.400 1.00 43.84 100 ALA A CA 1
ATOM 778 C C . ALA A 1 100 ? -43.327 -40.787 49.529 1.00 43.84 100 ALA A C 1
ATOM 780 O O . ALA A 1 100 ? -43.400 -41.896 50.057 1.00 43.84 100 ALA A O 1
ATOM 781 N N . LYS A 1 101 ? -43.218 -40.646 48.201 1.00 42.22 101 LYS A N 1
ATOM 782 C CA . LYS A 1 101 ? -42.680 -41.693 47.315 1.00 42.22 101 LYS A CA 1
ATOM 783 C C . LYS A 1 101 ? -41.687 -41.112 46.310 1.00 42.22 101 LYS A C 1
ATOM 785 O O . LYS A 1 101 ? -42.026 -40.642 45.234 1.00 42.22 101 LYS A O 1
ATOM 790 N N . LEU A 1 102 ? -40.444 -41.169 46.773 1.00 38.59 102 LEU A N 1
ATOM 791 C CA . LEU A 1 102 ? -39.189 -41.416 46.069 1.00 38.59 102 LEU A CA 1
ATOM 792 C C . LEU A 1 102 ? -39.317 -42.045 44.657 1.00 38.59 102 LEU A C 1
ATOM 794 O O . LEU A 1 102 ? -39.992 -43.060 44.494 1.00 38.59 102 LEU A O 1
ATOM 798 N N . LEU A 1 103 ? -38.487 -41.506 43.751 1.00 43.81 103 LEU A N 1
ATOM 799 C CA . LEU A 1 103 ? -37.883 -42.102 42.542 1.00 43.81 103 LEU A CA 1
ATOM 800 C C . LEU A 1 103 ? -38.797 -42.365 41.336 1.00 43.81 103 LEU A C 1
ATOM 802 O O . LEU A 1 103 ? -39.541 -43.335 41.340 1.00 43.81 103 LEU A O 1
ATOM 806 N N . VAL A 1 104 ? -38.574 -41.623 40.242 1.00 41.50 104 VAL A N 1
ATOM 807 C CA . VAL A 1 104 ? -37.933 -42.183 39.035 1.00 41.50 104 VAL A CA 1
ATOM 808 C C . VAL A 1 104 ? -37.126 -41.084 38.334 1.00 41.50 104 VAL A C 1
ATOM 810 O O . VAL A 1 104 ? -37.641 -40.070 37.876 1.00 41.50 104 VAL A O 1
ATOM 813 N N . GLU A 1 105 ? -35.830 -41.342 38.281 1.00 52.97 105 GLU A N 1
ATOM 814 C CA . GLU A 1 105 ? -34.820 -40.777 37.401 1.00 52.97 105 GLU A CA 1
ATOM 815 C C . GLU A 1 105 ? -35.103 -41.169 35.939 1.00 52.97 105 GLU A C 1
ATOM 817 O O . GLU A 1 105 ? -35.194 -42.361 35.641 1.00 52.97 105 GLU A O 1
ATOM 822 N N . LYS A 1 106 ? -35.222 -40.187 35.035 1.00 39.25 106 LYS A N 1
ATOM 823 C CA . LYS A 1 106 ? -34.574 -40.187 33.707 1.00 39.25 106 LYS A CA 1
ATOM 824 C C . LYS A 1 106 ? -34.941 -38.936 32.904 1.00 39.25 106 LYS A C 1
ATOM 826 O O . LYS A 1 106 ? -36.098 -38.744 32.547 1.00 39.25 106 LYS A O 1
ATOM 831 N N . GLN A 1 107 ? -33.927 -38.148 32.546 1.00 42.91 107 GLN A N 1
ATOM 832 C CA . GLN A 1 107 ? -33.946 -37.408 31.278 1.00 42.91 107 GLN A CA 1
ATOM 833 C C . GLN A 1 107 ? -34.115 -38.405 30.115 1.00 42.91 107 GLN A C 1
ATOM 835 O O . GLN A 1 107 ? -33.656 -39.551 30.215 1.00 42.91 107 GLN A O 1
ATOM 840 N N . PRO A 1 108 ? -34.802 -37.998 29.039 1.00 44.31 108 PRO A N 1
ATOM 841 C CA . PRO A 1 108 ? -34.066 -37.610 27.830 1.00 44.31 108 PRO A CA 1
ATOM 842 C C . PRO A 1 108 ? -34.653 -36.335 27.185 1.00 44.31 108 PRO A C 1
ATOM 844 O O . PRO A 1 108 ? -35.830 -36.033 27.335 1.00 44.31 108 PRO A O 1
ATOM 847 N N . GLU A 1 109 ? -33.783 -35.420 26.765 1.00 42.44 109 GLU A N 1
ATOM 848 C CA . GLU A 1 109 ? -33.452 -35.128 25.357 1.00 42.44 109 GLU A CA 1
ATOM 849 C C . GLU A 1 109 ? -34.539 -34.350 24.601 1.00 42.44 109 GLU A C 1
ATOM 851 O O . GLU A 1 109 ? -35.662 -34.805 24.442 1.00 42.44 109 GLU A O 1
ATOM 856 N N . ALA A 1 110 ? -34.121 -33.151 24.187 1.00 46.59 110 ALA A N 1
ATOM 857 C CA . ALA A 1 110 ? -34.274 -32.520 22.880 1.00 46.59 110 ALA A CA 1
ATOM 858 C C . ALA A 1 110 ? -35.563 -32.697 22.046 1.00 46.59 110 ALA A C 1
ATOM 860 O O . ALA A 1 110 ? -36.106 -33.778 21.872 1.00 46.59 110 ALA A O 1
ATOM 861 N N . GLU A 1 111 ? -35.871 -31.582 21.373 1.00 44.72 111 GLU A N 1
ATOM 862 C CA . GLU A 1 111 ? -36.725 -31.411 20.189 1.00 44.72 111 GLU A CA 1
ATOM 863 C C . GLU A 1 111 ? -38.186 -31.018 20.431 1.00 44.72 111 GLU A C 1
ATOM 865 O O . GLU A 1 111 ? -39.090 -31.839 20.530 1.00 44.72 111 GLU A O 1
ATOM 870 N N . SER A 1 112 ? -38.428 -29.710 20.337 1.00 41.31 112 SER A N 1
ATOM 871 C CA . SER A 1 112 ? -39.465 -29.208 19.432 1.00 41.31 112 SER A CA 1
ATOM 872 C C . SER A 1 112 ? -39.153 -27.761 19.056 1.00 41.31 112 SER A C 1
ATOM 874 O O . SER A 1 112 ? -39.551 -26.818 19.738 1.00 41.31 112 SER A O 1
ATOM 876 N N . GLN A 1 113 ? -38.400 -27.616 17.965 1.00 44.06 113 GLN A N 1
ATOM 877 C CA . GLN A 1 113 ? -38.396 -26.412 17.145 1.00 44.06 113 GLN A CA 1
ATOM 878 C C . GLN A 1 113 ? -39.814 -26.216 16.596 1.00 44.06 113 GLN A C 1
ATOM 880 O O . GLN A 1 113 ? -40.336 -27.086 15.898 1.00 44.06 113 GLN A O 1
ATOM 885 N N . ALA A 1 114 ? -40.423 -25.079 16.903 1.00 43.50 114 ALA A N 1
ATOM 886 C CA . ALA A 1 114 ? -41.488 -24.503 16.101 1.00 43.50 114 ALA A CA 1
ATOM 887 C C . ALA A 1 114 ? -40.982 -23.125 15.672 1.00 43.50 114 ALA A C 1
ATOM 889 O O . ALA A 1 114 ? -41.014 -22.169 16.439 1.00 43.50 114 ALA A O 1
ATOM 890 N N . GLU A 1 115 ? -40.403 -23.082 14.473 1.00 45.41 115 GLU A N 1
ATOM 891 C CA . GLU A 1 115 ? -40.084 -21.848 13.765 1.00 45.41 115 GLU A CA 1
ATOM 892 C C . GLU A 1 115 ? -41.401 -21.148 13.397 1.00 45.41 115 GLU A C 1
ATOM 894 O O . GLU A 1 115 ? -42.084 -21.557 12.456 1.00 45.41 115 GLU A O 1
ATOM 899 N N . GLU A 1 116 ? -41.762 -20.085 14.112 1.00 48.53 116 GLU A N 1
ATOM 900 C CA . GLU A 1 116 ? -42.604 -19.032 13.547 1.00 48.53 116 GLU A CA 1
ATOM 901 C C . GLU A 1 116 ? -41.666 -18.030 12.873 1.00 48.53 116 GLU A C 1
ATOM 903 O O . GLU A 1 116 ? -40.915 -17.304 13.520 1.00 48.53 116 GLU A O 1
ATOM 908 N N . LYS A 1 117 ? -41.646 -18.063 11.538 1.00 48.19 117 LYS A N 1
ATOM 909 C CA . LYS A 1 117 ? -40.980 -17.049 10.725 1.00 48.19 117 LYS A CA 1
ATOM 910 C C . LYS A 1 117 ? -41.829 -15.787 10.766 1.00 48.19 117 LYS A C 1
ATOM 912 O O . LYS A 1 117 ? -42.769 -15.651 9.985 1.00 48.19 117 LYS A O 1
ATOM 917 N N . GLU A 1 118 ? -41.507 -14.884 11.678 1.00 48.19 118 GLU A N 1
ATOM 918 C CA . GLU A 1 118 ? -41.838 -13.478 11.496 1.00 48.19 118 GLU A CA 1
ATOM 919 C C . GLU A 1 118 ? -40.877 -12.934 10.432 1.00 48.19 118 GLU A C 1
ATOM 921 O O . GLU A 1 118 ? -39.675 -12.799 10.659 1.00 48.19 118 GLU A O 1
ATOM 926 N N . ASP A 1 119 ? -41.396 -12.707 9.223 1.00 57.47 119 ASP A 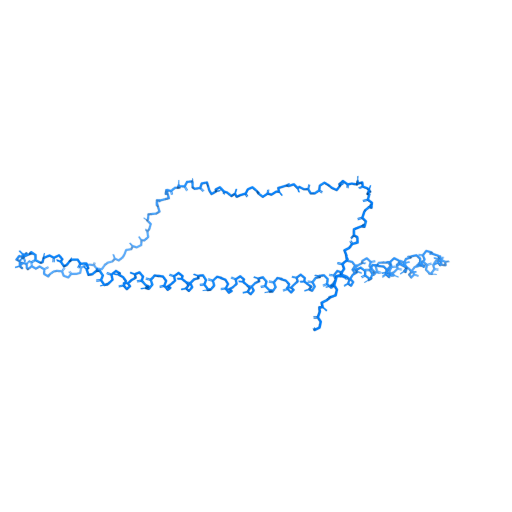N 1
ATOM 927 C CA . ASP A 1 119 ? -40.718 -11.917 8.195 1.00 57.47 119 ASP A CA 1
ATOM 928 C C . ASP A 1 119 ? -40.633 -10.462 8.696 1.00 57.47 119 ASP A C 1
ATOM 930 O O . ASP A 1 119 ? -41.425 -9.600 8.309 1.00 57.47 119 ASP A O 1
ATOM 934 N N . GLU A 1 120 ? -39.676 -10.174 9.581 1.00 59.94 120 GLU A N 1
ATOM 935 C CA . GLU A 1 120 ? -39.191 -8.814 9.788 1.00 59.94 120 GLU A CA 1
ATOM 936 C C . GLU A 1 120 ? -38.449 -8.401 8.516 1.00 59.94 120 GLU A C 1
ATOM 938 O O . GLU A 1 120 ? -37.253 -8.642 8.333 1.00 59.94 120 GLU A O 1
ATOM 943 N N . THR A 1 121 ? -39.175 -7.774 7.592 1.00 64.69 121 THR A N 1
ATOM 944 C CA . THR A 1 121 ? -38.562 -6.976 6.536 1.00 64.69 121 THR A CA 1
ATOM 945 C C . THR A 1 121 ? -37.879 -5.787 7.202 1.00 64.69 121 THR A C 1
ATOM 947 O O . THR A 1 121 ? -38.466 -4.717 7.341 1.00 64.69 121 THR A O 1
ATOM 950 N N . LEU A 1 122 ? -36.647 -6.000 7.668 1.00 64.44 122 LEU A N 1
ATOM 951 C CA . LEU A 1 122 ? -35.732 -4.944 8.070 1.00 64.44 122 LEU A CA 1
ATOM 952 C C . LEU A 1 122 ? -35.616 -3.984 6.882 1.00 64.44 122 LEU A C 1
ATOM 954 O O . LEU A 1 122 ? -35.015 -4.328 5.863 1.00 64.44 122 LEU A O 1
ATOM 958 N N . ASP A 1 123 ? -36.231 -2.807 6.987 1.00 70.38 123 ASP A N 1
ATOM 959 C CA . ASP A 1 123 ? -36.111 -1.740 5.994 1.00 70.38 123 ASP A CA 1
ATOM 960 C C . ASP A 1 123 ? -34.670 -1.212 6.027 1.00 70.38 123 ASP A C 1
ATOM 962 O O . ASP A 1 123 ? -34.341 -0.235 6.704 1.00 70.38 123 ASP A O 1
ATOM 966 N N . LEU A 1 124 ? -33.771 -1.905 5.323 1.00 75.31 124 LEU A N 1
ATOM 967 C CA . LEU A 1 124 ? -32.406 -1.441 5.131 1.00 75.31 124 LEU A CA 1
ATOM 968 C C . LEU A 1 124 ? -32.443 -0.116 4.353 1.00 75.31 124 LEU A C 1
ATOM 970 O O . LEU A 1 124 ? -33.119 -0.031 3.322 1.00 75.31 124 LEU A O 1
ATOM 974 N N . PRO A 1 125 ? -31.704 0.918 4.790 1.00 76.38 125 PRO A N 1
ATOM 975 C CA . PRO A 1 125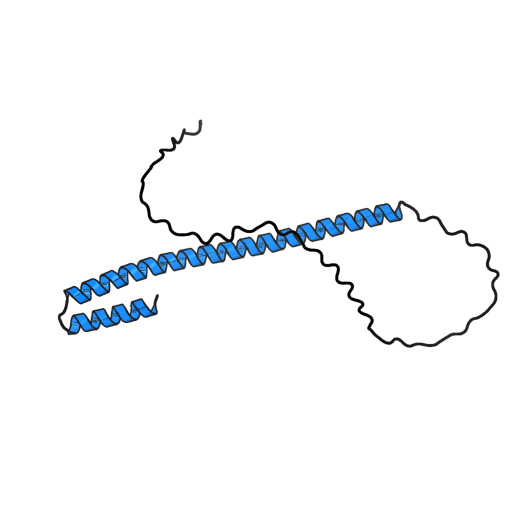 ? -31.579 2.138 4.009 1.00 76.38 125 PRO A CA 1
ATOM 976 C C . PRO A 1 125 ? -30.936 1.824 2.651 1.00 76.38 125 PRO A C 1
ATOM 978 O O . PRO A 1 125 ? -29.957 1.081 2.568 1.00 76.38 125 PRO A O 1
ATOM 981 N N . ASP A 1 126 ? -31.493 2.402 1.586 1.00 78.00 126 ASP A N 1
ATOM 982 C CA . ASP A 1 126 ? -31.055 2.178 0.207 1.00 78.00 126 ASP A CA 1
ATOM 983 C C . ASP A 1 126 ? -29.580 2.590 0.035 1.00 78.00 126 ASP A C 1
ATOM 985 O O . ASP A 1 126 ? -29.217 3.770 0.116 1.00 78.00 126 ASP A O 1
ATOM 989 N N . VAL A 1 127 ? -28.704 1.602 -0.167 1.00 68.25 127 VAL A N 1
ATOM 990 C CA . VAL A 1 127 ? -27.288 1.833 -0.469 1.00 68.25 127 VAL A CA 1
ATOM 991 C C . VAL A 1 127 ? -27.175 2.319 -1.913 1.00 68.25 127 VAL A C 1
ATOM 993 O O . VAL A 1 127 ? -27.669 1.641 -2.814 1.00 68.25 127 VAL A O 1
ATOM 996 N N . PRO A 1 128 ? -26.484 3.441 -2.196 1.00 73.38 128 PRO A N 1
ATOM 997 C CA . PRO A 1 128 ? -26.338 3.930 -3.561 1.00 73.38 128 PRO A CA 1
ATOM 998 C C . PRO A 1 128 ? -25.624 2.900 -4.455 1.00 73.38 128 PRO A C 1
ATOM 1000 O O . PRO A 1 128 ? -24.401 2.856 -4.534 1.00 73.38 128 PRO A O 1
ATOM 1003 N N . THR A 1 129 ? -26.382 2.103 -5.210 1.00 71.75 129 THR A N 1
ATOM 1004 C CA . THR A 1 129 ? -25.877 1.100 -6.173 1.00 71.75 129 THR A CA 1
ATOM 1005 C C . THR A 1 129 ? -25.362 1.726 -7.475 1.00 71.75 129 THR A C 1
ATOM 1007 O O . THR A 1 129 ? -25.177 1.062 -8.498 1.00 71.75 129 THR A O 1
ATOM 1010 N N . LYS A 1 130 ? -25.101 3.037 -7.464 1.00 77.25 130 LYS A N 1
ATOM 1011 C CA . LYS A 1 130 ? -24.661 3.783 -8.637 1.00 77.25 130 LYS A CA 1
ATOM 1012 C C . LYS A 1 130 ? -23.181 3.500 -8.890 1.00 77.25 130 LYS A C 1
ATOM 1014 O O . LYS A 1 130 ? -22.303 4.147 -8.326 1.00 77.25 130 LYS A O 1
ATOM 1019 N N . ILE A 1 131 ? -22.916 2.544 -9.780 1.00 63.31 131 ILE A N 1
ATOM 1020 C CA . ILE A 1 131 ? -21.606 2.349 -10.412 1.00 63.31 131 ILE A CA 1
ATOM 1021 C C . ILE A 1 131 ? -21.144 3.722 -10.927 1.00 63.31 131 ILE A C 1
ATOM 1023 O O . ILE A 1 131 ? -21.908 4.367 -11.659 1.00 63.31 131 ILE A O 1
ATOM 1027 N N . PRO A 1 132 ? -19.943 4.209 -10.565 1.00 49.03 132 PRO A N 1
ATOM 1028 C CA . PRO A 1 132 ? -19.482 5.499 -11.040 1.00 49.03 132 PRO A CA 1
ATOM 1029 C C . PRO A 1 132 ? -19.254 5.386 -12.547 1.00 49.03 132 PRO A C 1
ATOM 1031 O O . PRO A 1 132 ? -18.266 4.823 -13.018 1.00 49.03 132 PRO A O 1
ATOM 1034 N N . VAL A 1 133 ? -20.201 5.908 -13.325 1.00 53.81 133 VAL A N 1
ATOM 1035 C CA . VAL A 1 133 ? -20.007 6.118 -14.754 1.00 53.81 133 VAL A CA 1
ATOM 1036 C C . VAL A 1 133 ? -18.956 7.210 -14.863 1.00 53.81 133 VAL A C 1
ATOM 1038 O O . VAL A 1 133 ? -19.217 8.372 -14.554 1.00 53.81 133 VAL A O 1
ATOM 1041 N N . ALA A 1 134 ? -17.748 6.817 -15.263 1.00 50.28 134 ALA A N 1
ATOM 1042 C CA . ALA A 1 134 ? -16.674 7.726 -15.617 1.00 50.28 134 ALA A CA 1
ATOM 1043 C C . ALA A 1 134 ? -17.121 8.586 -16.809 1.00 50.28 134 ALA A C 1
ATOM 1045 O O . ALA A 1 134 ? -16.894 8.251 -17.972 1.00 50.28 134 ALA A O 1
ATOM 1046 N N . ALA A 1 135 ? -17.783 9.701 -16.512 1.00 43.88 135 ALA A N 1
ATOM 1047 C CA . ALA A 1 135 ? -17.989 10.772 -17.460 1.00 43.88 135 ALA A CA 1
ATOM 1048 C C . ALA A 1 135 ? -16.637 11.459 -17.664 1.00 43.88 135 ALA A C 1
ATOM 1050 O O . ALA A 1 135 ? -16.163 12.236 -16.835 1.00 43.88 135 ALA A O 1
ATOM 1051 N N . LYS A 1 136 ? -15.999 11.140 -18.791 1.00 46.47 136 LYS A N 1
ATOM 1052 C CA . LYS A 1 136 ? -15.093 12.078 -19.442 1.00 46.47 136 LYS A CA 1
ATOM 1053 C C . LYS A 1 136 ? -15.897 13.347 -19.709 1.00 46.47 136 LYS A C 1
ATOM 1055 O O . LYS A 1 136 ? -16.766 13.315 -20.566 1.00 46.47 136 LYS A O 1
ATOM 1060 N N . ASP A 1 137 ? -15.609 14.423 -18.990 1.00 39.66 137 ASP A N 1
ATOM 1061 C CA . ASP A 1 137 ? -15.339 15.695 -19.648 1.00 39.66 137 ASP A CA 1
ATOM 1062 C C . ASP A 1 137 ? -14.652 16.698 -18.714 1.00 39.66 137 ASP A C 1
ATOM 1064 O O . ASP A 1 137 ? -15.046 16.976 -17.586 1.00 39.66 137 ASP A O 1
ATOM 1068 N N . SER A 1 138 ? -13.554 17.200 -19.253 1.00 46.25 138 SER A N 1
ATOM 1069 C CA . SER A 1 138 ? -12.718 18.325 -18.864 1.00 46.25 138 SER A CA 1
ATOM 1070 C C . SER A 1 138 ? -13.492 19.581 -18.445 1.00 46.25 138 SER A C 1
ATOM 1072 O O . SER A 1 138 ? -14.244 20.119 -19.248 1.00 46.25 138 SER A O 1
ATOM 1074 N N . ALA A 1 139 ? -13.168 20.153 -17.279 1.00 38.19 139 ALA A N 1
ATOM 1075 C CA . ALA A 1 139 ? -13.101 21.608 -17.090 1.00 38.19 139 ALA A CA 1
ATOM 1076 C C . ALA A 1 139 ? -12.416 21.963 -15.760 1.00 38.19 139 ALA A C 1
ATOM 1078 O O . ALA A 1 139 ? -12.902 21.664 -14.674 1.00 38.19 139 ALA A O 1
ATOM 1079 N N . ALA A 1 140 ? -11.274 22.634 -15.868 1.00 48.88 140 ALA A N 1
ATOM 1080 C CA . ALA A 1 140 ? -10.527 23.207 -14.764 1.00 48.88 140 ALA A CA 1
ATOM 1081 C C . ALA A 1 140 ? -11.327 24.290 -14.023 1.00 48.88 140 ALA A C 1
ATOM 1083 O O . ALA A 1 140 ? -11.794 25.229 -14.661 1.00 48.88 140 ALA A O 1
ATOM 1084 N N . LYS A 1 141 ? -11.357 24.231 -12.686 1.00 49.59 141 LYS A N 1
ATOM 1085 C CA . LYS A 1 141 ? -11.497 25.402 -11.805 1.00 49.59 141 LYS A CA 1
ATOM 1086 C C . LYS A 1 141 ? -10.657 25.175 -10.547 1.00 49.59 141 LYS A C 1
ATOM 1088 O O . LYS A 1 141 ? -10.978 24.335 -9.718 1.00 49.59 141 LYS A O 1
ATOM 1093 N N . ARG A 1 142 ? -9.551 25.916 -10.447 1.00 56.75 142 ARG A N 1
ATOM 1094 C CA . ARG A 1 142 ? -8.813 26.131 -9.199 1.00 56.75 142 ARG A CA 1
ATOM 1095 C C . ARG A 1 142 ? -9.632 27.111 -8.361 1.00 56.75 142 ARG A C 1
ATOM 1097 O O . ARG A 1 142 ? -9.897 28.211 -8.838 1.00 56.75 142 ARG A O 1
ATOM 1104 N N . THR A 1 143 ? -10.028 26.722 -7.156 1.00 54.53 143 THR A N 1
ATOM 1105 C CA . THR A 1 143 ? -10.507 27.649 -6.127 1.00 54.53 143 THR A CA 1
ATOM 1106 C C . THR A 1 143 ? -9.414 27.780 -5.083 1.00 54.53 143 THR A C 1
ATOM 1108 O O . THR A 1 143 ? -9.104 26.843 -4.354 1.00 54.53 143 THR A O 1
ATOM 1111 N N . GLU A 1 144 ? -8.783 28.943 -5.120 1.00 58.34 144 GLU A N 1
ATOM 1112 C CA . GLU A 1 144 ? -7.835 29.478 -4.157 1.00 58.34 144 GLU A CA 1
ATOM 1113 C C . GLU A 1 144 ? -8.529 29.592 -2.791 1.00 58.34 144 GLU A C 1
ATOM 1115 O O . GLU A 1 144 ? -9.504 30.330 -2.649 1.00 58.34 144 GLU A O 1
ATOM 1120 N N . VAL A 1 145 ? -8.084 28.802 -1.814 1.00 53.56 145 VAL A N 1
ATOM 1121 C CA . VAL A 1 145 ? -8.504 28.930 -0.414 1.00 53.56 145 VAL A CA 1
ATOM 1122 C C . VAL A 1 145 ? -7.444 29.784 0.273 1.00 53.56 145 VAL A C 1
ATOM 1124 O O . VAL A 1 145 ? -6.292 29.367 0.376 1.00 53.56 145 VAL A O 1
ATOM 1127 N N . LEU A 1 146 ? -7.825 30.999 0.673 1.00 58.91 146 LEU A N 1
ATOM 1128 C CA . LEU A 1 146 ? -7.021 31.867 1.531 1.00 58.91 146 LEU A CA 1
ATOM 1129 C C . LEU A 1 146 ? -6.808 31.169 2.884 1.00 58.91 146 LEU A C 1
ATOM 1131 O O . LEU A 1 146 ? -7.766 30.990 3.634 1.00 58.91 146 LEU A O 1
ATOM 1135 N N . GLU A 1 147 ? -5.566 30.812 3.205 1.00 64.75 147 GLU A N 1
ATOM 1136 C CA . GLU A 1 147 ? -5.150 30.566 4.588 1.00 64.75 147 GLU A CA 1
ATOM 1137 C C . GLU A 1 147 ? -4.985 31.919 5.294 1.00 64.75 147 GLU A C 1
ATOM 1139 O O . GLU A 1 147 ? -4.100 32.710 4.964 1.00 64.75 147 GLU A O 1
ATOM 1144 N N . GLU A 1 148 ? -5.856 32.199 6.260 1.00 73.19 148 GLU A N 1
ATOM 1145 C CA . GLU A 1 148 ? -5.647 33.260 7.245 1.00 73.19 148 GLU A CA 1
ATOM 1146 C C . GLU A 1 148 ? -4.701 32.730 8.343 1.00 73.19 148 GLU A C 1
ATOM 1148 O O . GLU A 1 148 ? -4.934 31.633 8.860 1.00 73.19 148 GLU A O 1
ATOM 1153 N N . PRO A 1 149 ? -3.612 33.438 8.702 1.00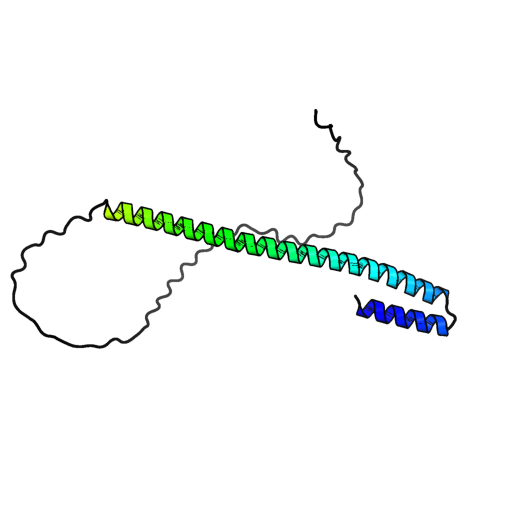 71.69 149 PRO A N 1
ATOM 1154 C CA . PRO A 1 149 ? -2.681 32.955 9.716 1.00 71.69 149 PRO A CA 1
ATOM 1155 C C . PRO A 1 149 ? -3.255 33.111 11.133 1.00 71.69 149 PRO A C 1
ATOM 1157 O O . PRO A 1 149 ? -3.829 34.142 11.479 1.00 71.69 149 PRO A O 1
ATOM 1160 N N . LEU A 1 150 ? -3.048 32.085 11.965 1.00 57.81 150 LEU A N 1
ATOM 1161 C CA . LEU A 1 150 ? -3.438 32.054 13.379 1.00 57.81 150 LEU A CA 1
ATOM 1162 C C . LEU A 1 150 ? -2.755 33.188 14.174 1.00 57.81 150 LEU A C 1
ATOM 1164 O O . LEU A 1 150 ? -1.545 33.386 14.015 1.00 57.81 150 LEU A O 1
ATOM 1168 N N . PRO A 1 151 ? -3.480 33.917 15.044 1.00 69.56 151 PRO A N 1
ATOM 1169 C CA . PRO A 1 151 ? -2.871 34.924 15.906 1.00 69.56 151 PRO A CA 1
ATOM 1170 C C . PRO A 1 151 ? -2.007 34.271 16.996 1.00 69.56 151 PRO A C 1
ATOM 1172 O O . PRO A 1 151 ? -2.352 33.211 17.522 1.00 69.56 151 PRO A O 1
ATOM 1175 N N . ALA A 1 152 ? -0.883 34.925 17.300 1.00 63.91 152 ALA A N 1
ATOM 1176 C CA . ALA A 1 152 ? 0.077 34.551 18.341 1.00 63.91 152 ALA A CA 1
ATOM 1177 C C . ALA A 1 152 ? -0.396 34.915 19.755 1.00 63.91 152 ALA A C 1
ATOM 1179 O O . ALA A 1 152 ? -1.122 35.929 19.891 1.00 63.91 152 ALA A O 1
#

Secondary structure (DSSP, 8-state):
-HHHHHHHHHHHHHHHHTT-HHHHHHHHHHHHHHHHHHHHHHHHHHHHHHHHHHHHHHHHHHHHHHHHHHHHHHHHHHHHHHHS---------------------------------------------------------------PPPP-

InterPro domains:
  IPR005024 Snf7 family [PF03357] (1-52)
  IPR005024 Snf7 family [PTHR22761] (1-52)

Foldseek 3Di:
DVVLLVVLVVVLVVCVVVVVNVVSVVSVVVSVVVVVVVVVVVVVVVVVVVVVVVVVVVVVVVVVVVVVVVVVVVVVVVVVVVVVPDDPDPPPDDDDDDDDDDDDDDDDDDDDDDDPDPPPPPPDPDDPPDDPPPDDDDDDDDDDDDDDDDDD